Protein AF-A0AB34LHK1-F1 (afdb_monomer)

Organism: NCBI:txid1339342

Radius of gyration: 13.74 Å; Cα contacts (8 Å, |Δi|>4): 234; chains: 1; bounding box: 35×26×36 Å

Sequence (130 aa):
MKTQEEYAHEIDEIVRRDVDSCQSDWFDIDKEIFMLPENKDKIFILGTRKTGCDLLILGGTNCNEGTLDRIFGCLGNEKFYVCQPIAFYQTLQNIQKRLALYAFKIATAYFRGQGLVPVFEDSHCKLIKL

Mean predicted aligned error: 2.5 Å

Solvent-accessible surface area (backbone atoms only — not comparable to full-atom values): 7002 Å² total; per-residue (Å²): 128,82,52,71,66,56,52,51,52,54,46,52,54,48,45,70,72,53,23,81,37,54,56,53,47,41,77,74,44,49,46,62,57,54,68,34,78,77,33,56,69,40,36,35,39,39,21,32,23,54,74,23,55,38,71,34,31,57,87,22,95,57,56,46,54,68,40,49,14,45,36,74,16,69,67,60,44,75,45,32,32,39,30,29,56,79,45,95,53,68,75,43,44,37,83,34,82,47,55,62,68,57,53,49,49,56,54,37,55,55,38,44,76,71,48,25,41,74,44,76,58,89,56,37,34,42,70,42,78,110

Structure (mmCIF, N/CA/C/O backbone):
data_AF-A0AB34LHK1-F1
#
_entry.id   AF-A0AB34LHK1-F1
#
loop_
_atom_site.group_PDB
_atom_site.id
_atom_site.type_symbol
_atom_site.label_atom_id
_atom_site.label_alt_id
_atom_site.label_comp_id
_atom_site.label_asym_id
_atom_site.label_entity_id
_atom_site.label_seq_id
_atom_site.pdbx_PDB_ins_code
_atom_site.Cartn_x
_atom_site.Cartn_y
_atom_site.Cartn_z
_atom_site.occupancy
_atom_site.B_iso_or_equiv
_atom_site.auth_seq_id
_atom_site.auth_comp_id
_atom_site.auth_asym_id
_atom_site.auth_atom_id
_atom_site.pdbx_PDB_model_num
ATOM 1 N N . MET A 1 1 ? -15.105 0.296 14.963 1.00 78.81 1 MET A N 1
ATOM 2 C CA . MET A 1 1 ? -14.286 0.497 13.753 1.00 78.81 1 MET A CA 1
ATOM 3 C C . MET A 1 1 ? -13.103 1.329 14.188 1.00 78.81 1 MET A C 1
ATOM 5 O O . MET A 1 1 ? -13.344 2.278 14.928 1.00 78.81 1 MET A O 1
ATOM 9 N N . LYS A 1 2 ? -11.878 0.930 13.835 1.00 91.38 2 LYS A N 1
ATOM 10 C CA . LYS A 1 2 ? -10.693 1.708 14.207 1.00 91.38 2 LYS A CA 1
ATOM 11 C C . LYS A 1 2 ? -10.724 3.081 13.538 1.00 91.38 2 LYS A C 1
ATOM 13 O O . LYS A 1 2 ? -11.266 3.199 12.435 1.00 91.38 2 LYS A O 1
ATOM 18 N N . THR A 1 3 ? -10.179 4.096 14.194 1.00 95.62 3 THR A N 1
ATOM 19 C CA . THR A 1 3 ? -10.001 5.424 13.603 1.00 95.62 3 THR A CA 1
ATOM 20 C C . THR A 1 3 ? -8.831 5.428 12.619 1.00 95.62 3 THR A C 1
ATOM 22 O O . THR A 1 3 ? -8.017 4.504 12.568 1.00 95.62 3 THR A O 1
ATOM 25 N N . GLN A 1 4 ? -8.747 6.481 11.809 1.00 96.69 4 GLN A N 1
ATOM 26 C CA . GLN A 1 4 ? -7.651 6.665 10.859 1.00 96.69 4 GLN A CA 1
ATOM 27 C C . GLN A 1 4 ? -6.311 6.819 11.594 1.00 96.69 4 GLN A C 1
ATOM 29 O O . GLN A 1 4 ? -5.312 6.246 11.177 1.00 96.69 4 GLN A O 1
ATOM 34 N N . GLU A 1 5 ? -6.309 7.490 12.745 1.00 98.00 5 GLU A N 1
ATOM 35 C CA . GLU A 1 5 ? -5.148 7.638 13.625 1.00 98.00 5 GLU A CA 1
ATOM 36 C C . GLU A 1 5 ? -4.690 6.292 14.199 1.00 98.00 5 GLU A C 1
ATOM 38 O O . GLU A 1 5 ? -3.491 6.029 14.246 1.00 98.00 5 GLU A O 1
ATOM 43 N N . GLU A 1 6 ? -5.625 5.420 14.594 1.00 98.06 6 GLU A N 1
ATOM 44 C CA . GLU A 1 6 ? -5.300 4.069 15.070 1.00 98.06 6 GLU A CA 1
ATOM 45 C C . GLU A 1 6 ? -4.642 3.233 13.962 1.00 98.06 6 GLU A C 1
ATOM 47 O O . GLU A 1 6 ? -3.623 2.585 14.200 1.00 98.06 6 GLU A O 1
ATOM 52 N N . TYR A 1 7 ? -5.151 3.303 12.724 1.00 98.19 7 TYR A N 1
ATOM 53 C CA . TYR A 1 7 ? -4.483 2.663 11.586 1.00 98.19 7 TYR A CA 1
ATOM 54 C C . TYR A 1 7 ? -3.102 3.259 11.314 1.00 98.19 7 TYR A C 1
ATOM 56 O O . TYR A 1 7 ? -2.159 2.508 11.077 1.00 98.19 7 TYR A O 1
ATOM 64 N N . ALA A 1 8 ? -2.964 4.585 11.361 1.00 98.38 8 ALA A N 1
ATOM 65 C CA . ALA A 1 8 ? -1.684 5.246 11.141 1.00 98.38 8 ALA A CA 1
ATOM 66 C C . ALA A 1 8 ? -0.650 4.830 12.200 1.00 98.38 8 ALA A C 1
ATOM 68 O O . ALA A 1 8 ? 0.502 4.582 11.859 1.00 98.38 8 ALA A O 1
ATOM 69 N N . HIS A 1 9 ? -1.063 4.685 13.461 1.00 98.44 9 HIS A N 1
ATOM 70 C CA . HIS A 1 9 ? -0.203 4.190 14.534 1.00 98.44 9 HIS A CA 1
ATOM 71 C C . HIS A 1 9 ? 0.249 2.739 14.293 1.00 98.44 9 HIS A C 1
ATOM 73 O O . HIS A 1 9 ? 1.425 2.422 14.449 1.00 98.44 9 HIS A O 1
ATOM 79 N N . GLU A 1 10 ? -0.649 1.853 13.855 1.00 98.50 10 GLU A N 1
ATOM 80 C CA . GLU A 1 10 ? -0.271 0.478 13.492 1.00 98.50 10 GLU A CA 1
ATOM 81 C C . GLU A 1 10 ? 0.682 0.431 12.289 1.00 98.50 10 GLU A C 1
ATOM 83 O O . GLU A 1 10 ? 1.598 -0.395 12.256 1.00 98.50 10 GLU A O 1
ATOM 88 N N . ILE A 1 11 ? 0.514 1.325 11.308 1.00 98.56 11 ILE A N 1
ATOM 89 C CA . ILE A 1 11 ? 1.457 1.448 10.190 1.00 98.56 11 ILE A CA 1
ATOM 90 C C . I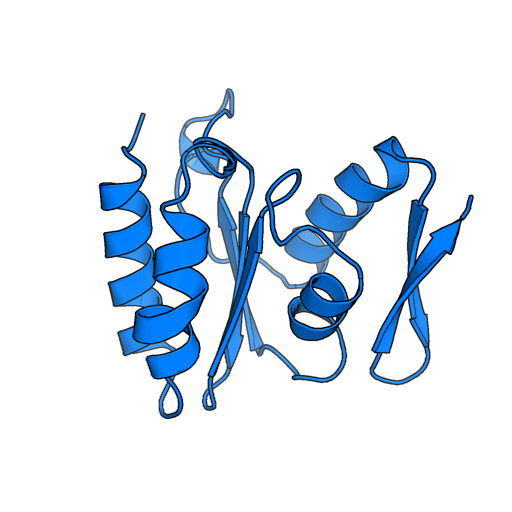LE A 1 11 ? 2.813 1.965 10.687 1.00 98.56 11 ILE A C 1
ATOM 92 O O . ILE A 1 11 ? 3.831 1.410 10.278 1.00 98.56 11 ILE A O 1
ATOM 96 N N . ASP A 1 12 ? 2.851 2.936 11.610 1.00 98.50 12 ASP A N 1
ATOM 97 C CA . ASP A 1 12 ? 4.104 3.404 12.220 1.00 98.50 12 ASP A CA 1
ATOM 98 C C . ASP A 1 12 ? 4.903 2.225 12.814 1.00 98.50 12 ASP A C 1
ATOM 100 O O . ASP A 1 12 ? 6.117 2.126 12.625 1.00 98.50 12 ASP A O 1
ATOM 104 N N . GLU A 1 13 ? 4.233 1.317 13.532 1.00 98.56 13 GLU A N 1
ATOM 105 C CA . GLU A 1 13 ? 4.855 0.120 14.114 1.00 98.56 13 GLU A CA 1
ATOM 106 C C . GLU A 1 13 ? 5.347 -0.864 13.045 1.00 98.56 13 GLU A C 1
ATOM 108 O O . GLU A 1 13 ? 6.444 -1.417 13.165 1.00 98.56 13 GLU A O 1
ATOM 113 N N . ILE A 1 14 ? 4.563 -1.074 11.984 1.00 98.56 14 ILE A N 1
ATOM 114 C CA . ILE A 1 14 ? 4.954 -1.929 10.856 1.00 98.56 14 ILE A CA 1
ATOM 115 C C . ILE A 1 14 ? 6.194 -1.366 10.161 1.00 98.56 14 ILE A C 1
ATOM 117 O O . ILE A 1 14 ? 7.134 -2.122 9.920 1.00 98.56 14 ILE A O 1
ATOM 121 N N . VAL A 1 15 ? 6.222 -0.062 9.877 1.00 98.50 15 VAL A N 1
ATOM 122 C CA . VAL A 1 15 ? 7.339 0.604 9.194 1.00 98.50 15 VAL A CA 1
ATOM 123 C C . VAL A 1 15 ? 8.601 0.532 10.044 1.00 98.50 15 VAL A C 1
ATOM 125 O O . VAL A 1 15 ? 9.626 0.074 9.550 1.00 98.50 15 VAL A O 1
ATOM 128 N N . ARG A 1 16 ? 8.531 0.862 11.342 1.00 98.38 16 ARG A N 1
ATOM 129 C CA . ARG A 1 16 ? 9.694 0.752 12.245 1.00 98.38 16 ARG A CA 1
ATOM 130 C C . ARG A 1 16 ? 10.256 -0.666 12.333 1.00 98.38 16 ARG A C 1
ATOM 132 O O . ARG A 1 16 ? 11.449 -0.829 12.567 1.00 98.38 16 ARG A O 1
ATOM 139 N N . ARG A 1 17 ? 9.402 -1.684 12.191 1.00 98.00 17 ARG A N 1
ATOM 140 C CA . ARG A 1 17 ? 9.806 -3.095 12.229 1.00 98.00 17 ARG A CA 1
ATOM 141 C C . ARG A 1 17 ? 10.386 -3.583 10.902 1.00 98.00 17 ARG A C 1
ATOM 143 O O . ARG A 1 17 ? 11.297 -4.406 10.912 1.00 98.00 17 ARG A O 1
ATOM 150 N N . ASP A 1 18 ? 9.788 -3.190 9.780 1.00 98.06 18 ASP A N 1
ATOM 151 C CA .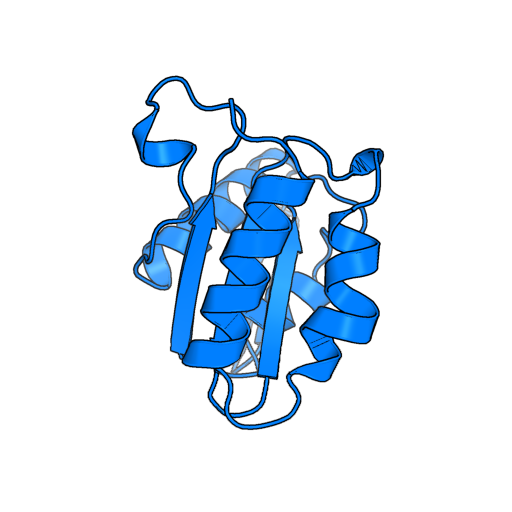 ASP A 1 18 ? 10.052 -3.807 8.477 1.00 98.06 18 ASP A CA 1
ATOM 152 C C . ASP A 1 18 ? 11.027 -3.023 7.591 1.00 98.06 18 ASP A C 1
ATOM 154 O O . ASP A 1 18 ? 11.535 -3.602 6.629 1.00 98.06 18 ASP A O 1
ATOM 158 N N . VAL A 1 19 ? 11.277 -1.749 7.905 1.00 97.94 19 VAL A N 1
ATOM 159 C CA . VAL A 1 19 ? 12.051 -0.818 7.078 1.00 97.94 19 VAL A CA 1
ATOM 160 C C . VAL A 1 19 ? 13.317 -0.379 7.823 1.00 97.94 19 VAL A C 1
ATOM 162 O O . VAL A 1 19 ? 13.246 0.315 8.836 1.00 97.94 19 VAL A O 1
ATOM 165 N N . ASP A 1 20 ? 14.485 -0.753 7.303 1.00 96.81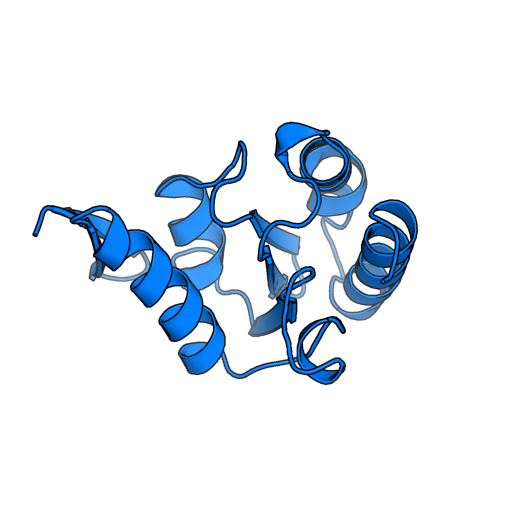 20 ASP A N 1
ATOM 166 C CA . ASP A 1 20 ? 15.798 -0.453 7.892 1.00 96.81 20 ASP A CA 1
ATOM 167 C C . ASP A 1 20 ? 16.269 0.974 7.541 1.00 96.81 20 ASP A C 1
ATOM 169 O O . ASP A 1 20 ? 16.885 1.652 8.363 1.00 96.81 20 ASP A O 1
ATOM 173 N N . SER A 1 21 ? 15.975 1.449 6.325 1.00 94.31 21 SER A N 1
ATOM 174 C CA . SER A 1 21 ? 16.315 2.795 5.843 1.00 94.31 21 SER A CA 1
ATOM 175 C C . SER A 1 21 ? 15.166 3.429 5.055 1.00 94.31 21 SER A C 1
ATOM 177 O O . SER A 1 21 ? 14.293 2.729 4.555 1.00 94.31 21 SER A O 1
ATOM 179 N N . CYS A 1 22 ? 15.157 4.764 4.952 1.00 93.25 22 CYS A N 1
ATOM 180 C CA . CYS A 1 22 ? 14.095 5.534 4.281 1.00 93.25 22 CYS A CA 1
ATOM 181 C C . CYS A 1 22 ? 12.708 5.402 4.940 1.00 93.25 22 CYS A C 1
ATOM 183 O O . CYS A 1 22 ? 11.682 5.509 4.279 1.00 93.25 22 CYS A O 1
ATOM 185 N N . GLN A 1 23 ? 12.655 5.240 6.269 1.00 94.19 23 GLN A N 1
ATOM 186 C CA . GLN A 1 23 ? 11.388 5.303 7.017 1.00 94.19 23 GLN A CA 1
ATOM 187 C C . GLN A 1 23 ? 10.659 6.651 6.837 1.00 94.19 23 GLN A C 1
ATOM 189 O O . GLN A 1 23 ? 9.442 6.716 7.005 1.00 94.19 23 GLN A O 1
ATOM 194 N N . SER A 1 24 ? 11.394 7.709 6.472 1.00 92.88 24 SER A N 1
ATOM 195 C CA . SER A 1 24 ? 10.867 9.033 6.117 1.00 92.88 24 SER A CA 1
ATOM 196 C C . SER A 1 24 ? 9.804 8.984 5.019 1.00 92.88 24 SER A C 1
ATOM 198 O O . SER A 1 24 ? 8.902 9.811 5.043 1.00 92.88 24 SER A O 1
ATOM 200 N N . ASP A 1 25 ? 9.848 8.001 4.107 1.00 89.75 25 ASP A N 1
ATOM 201 C CA . ASP A 1 25 ? 8.815 7.831 3.072 1.00 89.75 25 ASP A CA 1
ATOM 202 C C . ASP A 1 25 ? 7.418 7.750 3.708 1.00 89.75 25 ASP A C 1
ATOM 204 O O . ASP A 1 25 ? 6.484 8.423 3.274 1.00 89.75 25 ASP A O 1
ATOM 208 N N . TRP A 1 26 ? 7.296 6.995 4.804 1.00 96.50 26 TRP A N 1
ATOM 209 C CA . TRP A 1 26 ? 6.069 6.958 5.589 1.00 96.50 26 TRP A CA 1
ATOM 210 C C . TRP A 1 26 ? 5.893 8.201 6.452 1.00 96.50 26 TRP A C 1
ATOM 212 O O . TRP A 1 26 ? 4.874 8.879 6.348 1.00 96.50 26 TRP A O 1
ATOM 222 N N . PHE A 1 27 ? 6.861 8.485 7.324 1.00 95.56 27 PHE A N 1
ATOM 223 C CA . PHE A 1 27 ? 6.670 9.463 8.397 1.00 95.56 27 PHE A CA 1
ATOM 224 C C . PHE A 1 27 ? 6.515 10.904 7.905 1.00 95.56 27 PHE A C 1
ATOM 226 O O . PHE A 1 27 ? 5.796 11.663 8.553 1.00 95.56 27 PHE A O 1
ATOM 233 N N . ASP A 1 28 ? 7.123 11.244 6.768 1.00 94.31 28 ASP A N 1
ATOM 234 C CA . ASP A 1 28 ? 7.168 12.613 6.254 1.00 94.31 28 ASP A CA 1
ATOM 235 C C . ASP A 1 28 ? 6.236 12.826 5.047 1.00 94.31 28 ASP A C 1
ATOM 237 O O . ASP A 1 28 ? 5.931 13.967 4.717 1.00 94.31 28 ASP A O 1
ATOM 241 N N . ILE A 1 29 ? 5.796 11.757 4.362 1.00 93.38 29 ILE A N 1
ATOM 242 C CA . ILE A 1 29 ? 5.014 11.863 3.115 1.00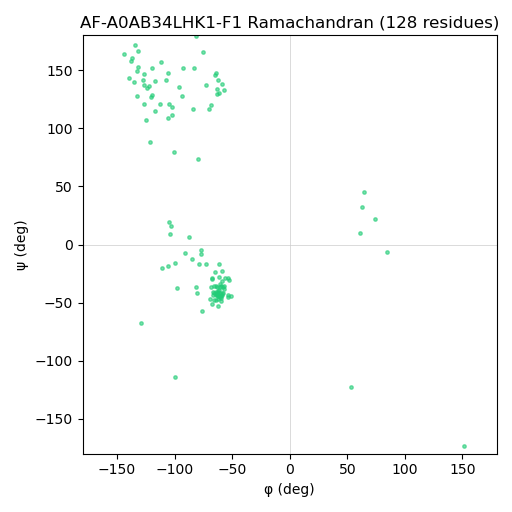 93.38 29 ILE A CA 1
ATOM 243 C C . ILE A 1 29 ? 3.743 11.009 3.169 1.00 93.38 29 ILE A C 1
ATOM 245 O O . ILE A 1 29 ? 2.631 11.545 3.187 1.00 93.38 29 ILE A O 1
ATOM 249 N N . ASP A 1 30 ? 3.870 9.678 3.187 1.00 95.94 30 ASP A N 1
ATOM 250 C CA . ASP A 1 30 ? 2.707 8.801 3.006 1.00 95.94 30 ASP A CA 1
ATOM 251 C C . ASP A 1 30 ? 1.723 8.893 4.177 1.00 95.94 30 ASP A C 1
ATOM 253 O O . ASP A 1 30 ? 0.520 8.733 3.966 1.00 95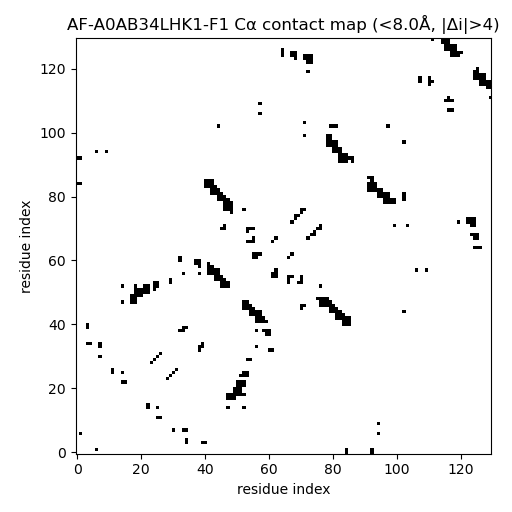.94 30 ASP A O 1
ATOM 257 N N . LYS A 1 31 ? 2.190 9.198 5.395 1.00 97.94 31 LYS A N 1
ATOM 258 C CA . LYS A 1 31 ? 1.321 9.401 6.558 1.00 97.94 31 LYS A CA 1
ATOM 259 C C . LYS A 1 31 ? 0.448 10.640 6.403 1.00 97.94 31 LYS A C 1
ATOM 261 O O . LYS A 1 31 ? -0.744 10.566 6.688 1.00 97.94 31 LYS A O 1
ATOM 266 N N . GLU A 1 32 ? 0.993 11.756 5.922 1.00 97.31 32 GLU A N 1
ATOM 267 C CA . GLU A 1 32 ? 0.201 12.969 5.684 1.00 97.31 32 GLU A CA 1
ATOM 268 C C . GLU A 1 32 ? -0.879 12.718 4.630 1.00 97.31 32 GLU A C 1
ATOM 270 O O . GLU A 1 32 ? -2.045 13.049 4.845 1.00 97.31 32 GLU A O 1
ATOM 275 N N . ILE A 1 33 ? -0.514 12.042 3.534 1.00 97.38 33 ILE A N 1
ATOM 276 C CA . ILE A 1 33 ? -1.467 11.611 2.506 1.00 97.38 33 ILE A CA 1
ATOM 277 C C . ILE A 1 33 ? -2.516 10.689 3.128 1.00 97.38 33 ILE A C 1
ATOM 279 O O . ILE A 1 33 ? -3.713 10.897 2.929 1.00 97.38 33 ILE A O 1
ATOM 283 N N . PHE A 1 34 ? -2.096 9.681 3.893 1.00 98.19 34 PHE A N 1
ATOM 284 C CA . PHE A 1 34 ? -2.995 8.724 4.524 1.00 98.19 34 PHE A CA 1
ATOM 285 C C . PHE A 1 34 ? -4.010 9.406 5.432 1.00 98.19 34 PHE A C 1
ATOM 287 O O . PHE A 1 34 ? -5.153 8.972 5.428 1.00 98.19 34 PHE A O 1
ATOM 294 N N . MET A 1 35 ? -3.631 10.469 6.147 1.00 98.06 35 MET A N 1
ATOM 295 C CA . MET A 1 35 ? -4.494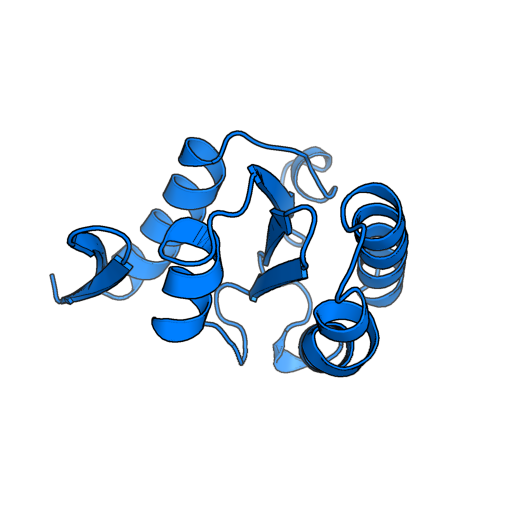 11.204 7.079 1.00 98.06 35 MET A CA 1
ATOM 296 C C . MET A 1 35 ? -5.494 12.161 6.407 1.00 98.06 35 MET A C 1
ATOM 298 O O . MET A 1 35 ? -6.333 12.739 7.099 1.00 98.06 35 MET A O 1
ATOM 302 N N . LEU A 1 36 ? -5.458 12.330 5.080 1.00 98.31 36 LEU A N 1
ATOM 303 C CA . LEU A 1 36 ? -6.422 13.181 4.378 1.00 98.31 36 LEU A CA 1
ATOM 304 C C . LEU A 1 36 ? -7.867 12.660 4.539 1.00 98.31 36 LEU A C 1
ATOM 306 O O . LEU A 1 36 ? -8.091 11.443 4.460 1.00 98.31 36 LEU A O 1
ATOM 310 N N . PRO A 1 37 ? -8.874 13.546 4.700 1.00 97.56 37 PRO A N 1
ATOM 311 C CA . PRO A 1 37 ? -10.279 13.148 4.817 1.00 97.56 37 PRO A CA 1
ATOM 312 C C . PRO A 1 37 ? -10.775 12.331 3.625 1.00 97.56 37 PRO A C 1
ATOM 314 O O . PRO A 1 37 ? -11.551 11.393 3.792 1.00 97.56 37 PRO A O 1
ATOM 317 N N . GLU A 1 38 ? -10.297 12.641 2.420 1.00 97.81 38 GLU A N 1
ATOM 318 C CA . GLU A 1 38 ? -10.620 11.902 1.206 1.00 97.81 38 GLU A CA 1
ATOM 319 C C . GLU A 1 38 ? -10.152 10.454 1.298 1.00 97.81 38 GLU A C 1
ATOM 321 O O . GLU A 1 38 ? -10.749 9.595 0.668 1.00 97.81 38 GLU A O 1
ATOM 326 N N . ASN A 1 39 ? -9.109 10.148 2.062 1.00 97.94 39 ASN A N 1
ATOM 327 C CA . ASN A 1 39 ? -8.549 8.803 2.168 1.00 97.94 39 ASN A CA 1
ATOM 328 C C . ASN A 1 39 ? -9.166 7.969 3.290 1.00 97.94 39 ASN A C 1
ATOM 330 O O . ASN A 1 39 ? -8.928 6.760 3.367 1.00 97.94 39 ASN A O 1
ATOM 334 N N . LYS A 1 40 ? -10.002 8.599 4.117 1.00 96.56 40 LYS A N 1
ATOM 335 C CA . LYS A 1 40 ? -10.654 7.956 5.244 1.00 96.56 40 LYS A CA 1
ATOM 336 C C . LYS A 1 40 ? -11.505 6.770 4.7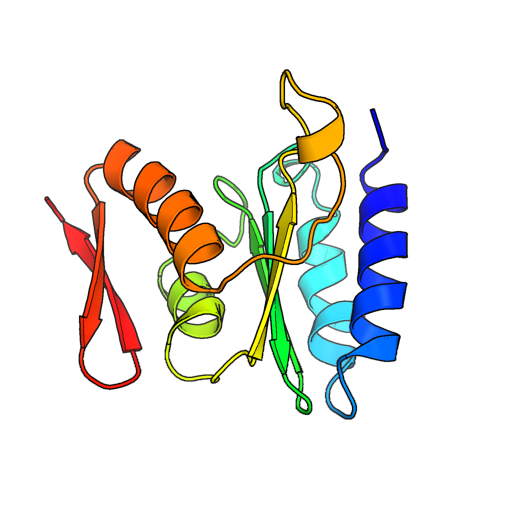93 1.00 96.56 40 LYS A C 1
ATOM 338 O O . LYS A 1 40 ? -12.209 6.823 3.786 1.00 96.56 40 LYS A O 1
ATOM 343 N N . ASP A 1 41 ? -11.424 5.697 5.574 1.00 95.81 41 ASP A N 1
ATOM 344 C CA . ASP A 1 41 ? -12.210 4.471 5.431 1.00 95.81 41 ASP A CA 1
ATOM 345 C C . ASP A 1 41 ? -12.023 3.700 4.100 1.00 95.81 41 ASP A C 1
ATOM 347 O O . ASP A 1 41 ? -12.728 2.722 3.829 1.00 95.81 41 ASP A O 1
ATOM 351 N N . LYS A 1 42 ? -11.037 4.083 3.276 1.00 97.69 42 LYS A N 1
ATOM 352 C CA . LYS A 1 42 ? -10.712 3.408 2.013 1.00 97.69 42 LYS A CA 1
ATOM 353 C C . LYS A 1 42 ? -9.819 2.192 2.225 1.00 97.69 42 LYS A C 1
ATOM 355 O O . LYS A 1 42 ? -9.030 2.121 3.163 1.00 97.69 42 LYS A O 1
ATOM 360 N N . ILE A 1 43 ? -9.937 1.221 1.320 1.00 98.12 43 ILE A N 1
ATOM 361 C CA . ILE A 1 43 ? -9.048 0.055 1.291 1.00 98.12 43 ILE A CA 1
ATOM 362 C C . ILE A 1 43 ? -7.633 0.546 1.005 1.00 98.12 43 ILE A C 1
ATOM 364 O O . ILE A 1 43 ? -7.433 1.312 0.065 1.00 98.12 43 ILE A O 1
ATOM 368 N N . PHE A 1 44 ? -6.651 0.063 1.756 1.00 98.56 44 PHE A N 1
ATOM 369 C CA . PHE A 1 44 ? -5.255 0.399 1.509 1.00 98.56 44 PHE A CA 1
ATOM 370 C C . PHE A 1 44 ? -4.357 -0.834 1.492 1.00 98.56 44 PHE A C 1
ATOM 372 O O . PHE A 1 44 ? -4.648 -1.870 2.104 1.00 98.56 44 PHE A O 1
ATOM 379 N N . ILE A 1 45 ? -3.266 -0.707 0.743 1.00 98.75 45 ILE A N 1
ATOM 380 C CA . ILE A 1 45 ? -2.226 -1.711 0.568 1.00 98.75 45 ILE A CA 1
ATOM 381 C C . ILE A 1 45 ? -0.895 -1.048 0.896 1.00 98.75 45 ILE A C 1
ATOM 383 O O . ILE A 1 45 ? -0.518 -0.078 0.246 1.00 98.75 45 ILE A O 1
ATOM 387 N N . LEU A 1 46 ? -0.190 -1.587 1.884 1.00 98.69 46 LEU A N 1
ATOM 388 C CA . LEU A 1 46 ? 1.160 -1.170 2.245 1.00 98.69 46 LEU A CA 1
ATOM 389 C C . LEU A 1 46 ? 2.145 -2.228 1.747 1.00 98.69 46 LEU A C 1
ATOM 391 O O . LEU A 1 46 ? 2.048 -3.397 2.133 1.00 98.69 46 LEU A O 1
ATOM 395 N N . GLY A 1 47 ? 3.078 -1.818 0.898 1.00 98.56 47 GLY A N 1
ATOM 396 C CA . GLY A 1 47 ? 4.272 -2.581 0.557 1.00 98.56 47 GLY A CA 1
ATOM 397 C C . GLY A 1 47 ? 5.439 -2.114 1.421 1.00 98.56 47 GLY A C 1
ATOM 398 O O . GLY A 1 47 ? 5.622 -0.916 1.608 1.00 98.56 47 GLY A O 1
ATOM 399 N N . THR A 1 48 ? 6.225 -3.040 1.964 1.00 98.56 48 THR A N 1
ATOM 400 C CA . THR A 1 48 ? 7.462 -2.700 2.683 1.00 98.56 48 THR A CA 1
ATOM 401 C C . THR A 1 48 ? 8.638 -3.495 2.135 1.00 98.56 48 THR A C 1
ATOM 403 O O . THR A 1 48 ? 8.516 -4.703 1.897 1.00 98.56 48 THR A O 1
ATOM 406 N N . ARG A 1 49 ? 9.794 -2.847 2.052 1.00 97.69 49 ARG A N 1
ATOM 407 C CA . ARG A 1 49 ? 11.116 -3.425 1.786 1.00 97.69 49 ARG A CA 1
ATOM 408 C C . ARG A 1 49 ? 12.101 -2.879 2.820 1.00 97.69 49 ARG A C 1
ATOM 410 O O . ARG A 1 49 ? 11.827 -1.885 3.485 1.00 97.69 49 ARG A O 1
ATOM 417 N N . LYS A 1 50 ? 13.287 -3.474 2.926 1.00 97.19 50 LYS A N 1
ATOM 418 C CA . LYS A 1 50 ? 14.311 -2.972 3.861 1.00 97.19 50 LYS A CA 1
ATOM 419 C C . LYS A 1 50 ? 14.676 -1.501 3.633 1.00 97.19 50 LYS A C 1
ATOM 421 O O . LYS A 1 50 ? 15.050 -0.818 4.573 1.00 97.19 50 LYS A O 1
ATOM 426 N N . THR A 1 51 ? 14.562 -1.021 2.400 1.00 96.38 51 THR A N 1
ATOM 427 C CA . THR A 1 51 ? 14.972 0.325 1.976 1.00 96.38 51 THR A CA 1
ATOM 428 C C . THR A 1 51 ? 13.807 1.295 1.754 1.00 96.38 51 THR A C 1
ATOM 430 O O . THR A 1 51 ? 13.960 2.264 1.014 1.00 96.38 51 THR A O 1
ATOM 433 N N . GLY A 1 52 ? 12.626 1.016 2.308 1.00 96.94 52 GLY A N 1
ATOM 434 C CA . GLY A 1 52 ? 11.486 1.931 2.261 1.00 96.94 52 GLY A CA 1
ATOM 435 C C . GLY A 1 52 ? 10.136 1.224 2.305 1.00 96.94 52 GLY A C 1
ATOM 436 O O . GLY A 1 52 ? 10.031 0.005 2.455 1.00 96.94 52 GLY A O 1
ATOM 437 N N . CYS A 1 53 ? 9.077 1.995 2.134 1.00 97.62 53 CYS A N 1
ATOM 438 C CA . CYS A 1 53 ? 7.723 1.479 2.006 1.00 97.62 53 CYS A CA 1
ATOM 439 C C . CYS A 1 53 ? 6.928 2.322 1.018 1.00 97.62 53 CYS A C 1
ATOM 441 O O . CYS A 1 53 ? 7.323 3.431 0.673 1.00 97.62 53 CYS A O 1
ATOM 443 N N . ASP A 1 54 ? 5.808 1.777 0.568 1.00 97.81 54 ASP A N 1
ATOM 444 C CA . ASP A 1 54 ? 4.881 2.463 -0.316 1.00 97.81 54 ASP A CA 1
ATOM 445 C C . ASP A 1 54 ? 3.458 2.149 0.129 1.00 97.81 54 ASP A C 1
ATOM 447 O O . ASP A 1 54 ? 3.151 1.015 0.518 1.00 97.81 54 ASP A O 1
ATOM 451 N N . LEU A 1 55 ? 2.573 3.137 0.027 1.00 98.19 55 LEU A N 1
ATOM 452 C CA . LEU A 1 55 ? 1.162 2.992 0.358 1.00 98.19 55 LEU A CA 1
ATOM 453 C C . LEU A 1 55 ? 0.279 3.293 -0.856 1.00 98.19 55 LEU A C 1
ATOM 455 O O . LEU A 1 55 ? 0.349 4.373 -1.430 1.00 98.19 55 LEU A O 1
ATOM 459 N N . LEU A 1 56 ? -0.625 2.379 -1.199 1.00 98.56 56 LEU A N 1
ATOM 460 C CA . LEU A 1 56 ? -1.687 2.600 -2.181 1.00 98.56 56 LEU A CA 1
ATOM 461 C C . LEU A 1 56 ? -3.046 2.597 -1.488 1.00 98.56 56 LEU A C 1
ATOM 463 O O . LEU A 1 56 ? -3.436 1.589 -0.900 1.00 98.56 56 LEU A O 1
ATOM 467 N N . ILE A 1 57 ? -3.790 3.695 -1.608 1.00 98.69 57 ILE A N 1
ATOM 468 C CA . ILE A 1 57 ? -5.141 3.838 -1.061 1.00 98.69 57 ILE A CA 1
ATOM 469 C C . ILE A 1 57 ? -6.131 3.748 -2.219 1.00 98.69 57 ILE A C 1
ATOM 471 O O . ILE A 1 57 ? -6.229 4.658 -3.036 1.00 98.69 57 ILE A O 1
ATOM 475 N N . LEU A 1 58 ? -6.877 2.652 -2.314 1.00 98.38 58 LEU A N 1
ATOM 476 C CA . LEU A 1 58 ? -7.805 2.411 -3.417 1.00 98.38 58 LEU A CA 1
ATOM 477 C C . LEU A 1 58 ? -8.989 3.381 -3.347 1.00 98.38 58 LEU A C 1
ATOM 479 O O . LEU A 1 58 ? -9.725 3.420 -2.363 1.00 98.38 58 LEU A O 1
ATOM 483 N N . GLY A 1 59 ? -9.165 4.181 -4.399 1.00 97.06 59 GLY A N 1
ATOM 484 C CA . GLY A 1 59 ? -10.127 5.289 -4.433 1.00 97.06 59 GLY A CA 1
ATOM 485 C C . GLY A 1 59 ? -9.597 6.577 -3.822 1.00 97.06 59 GLY A C 1
ATOM 486 O O . GLY A 1 59 ? -10.296 7.585 -3.867 1.00 97.06 59 GLY A O 1
ATOM 487 N N . GLY A 1 60 ? -8.413 6.545 -3.212 1.00 97.44 60 GLY A N 1
ATOM 488 C CA . GLY A 1 60 ? -7.790 7.667 -2.527 1.00 97.44 60 GLY A CA 1
ATOM 489 C C . GLY A 1 60 ? -7.075 8.642 -3.456 1.00 97.44 60 GLY A C 1
ATOM 490 O O . GLY A 1 60 ? -7.001 8.448 -4.670 1.00 97.44 60 GLY A O 1
ATOM 491 N N . THR A 1 61 ? -6.512 9.690 -2.863 1.00 97.25 61 THR A N 1
ATOM 492 C CA . THR A 1 61 ? -5.800 10.763 -3.573 1.00 97.25 61 THR A CA 1
ATOM 493 C C . THR A 1 61 ? -4.524 10.280 -4.265 1.00 97.25 61 THR A C 1
ATOM 495 O O . THR A 1 61 ? -4.106 10.877 -5.254 1.00 97.25 61 THR A O 1
ATOM 498 N N . ASN A 1 62 ? -3.938 9.169 -3.806 1.00 97.50 62 ASN A N 1
ATOM 499 C CA . ASN A 1 62 ? -2.762 8.545 -4.414 1.00 97.50 62 ASN A CA 1
ATOM 500 C C . ASN A 1 62 ? -3.083 7.290 -5.253 1.00 97.50 62 ASN A C 1
ATOM 502 O O . ASN A 1 62 ? -2.188 6.520 -5.588 1.00 97.50 62 ASN A O 1
ATOM 506 N N . CYS A 1 63 ? -4.350 7.067 -5.619 1.00 98.12 63 CYS A N 1
ATOM 507 C CA . CYS A 1 63 ? -4.760 5.893 -6.389 1.00 98.12 63 CYS A CA 1
ATOM 508 C C . CYS A 1 63 ? -4.471 6.036 -7.893 1.00 98.12 63 CYS A C 1
ATOM 510 O O . CYS A 1 63 ? -5.387 6.217 -8.695 1.00 98.12 63 CYS A O 1
ATOM 512 N N . ASN A 1 64 ? -3.204 5.947 -8.292 1.00 97.38 64 ASN A N 1
ATOM 513 C CA . ASN A 1 64 ? -2.769 6.091 -9.684 1.00 97.38 64 ASN A CA 1
ATOM 514 C C . ASN A 1 64 ? -1.764 4.997 -10.098 1.00 97.38 64 ASN A C 1
ATOM 516 O O . ASN A 1 64 ? -1.309 4.212 -9.265 1.00 97.38 64 ASN A O 1
ATOM 520 N N . GLU A 1 65 ? -1.437 4.936 -11.395 1.00 97.81 65 GLU A N 1
ATOM 521 C CA . GLU A 1 65 ? -0.488 3.958 -11.953 1.00 97.81 65 GLU A CA 1
ATOM 522 C C . GLU A 1 65 ? 0.891 4.042 -11.293 1.00 97.81 65 GLU A C 1
ATOM 524 O O . GLU A 1 65 ? 1.460 3.012 -10.954 1.00 97.81 65 GLU A O 1
ATOM 529 N N . GLY A 1 66 ? 1.408 5.248 -11.046 1.00 97.75 66 GLY A N 1
ATOM 530 C CA . GLY A 1 66 ? 2.728 5.421 -10.437 1.00 97.75 66 GLY A CA 1
ATOM 531 C C . GLY A 1 66 ? 2.807 4.796 -9.044 1.00 97.75 66 GLY A C 1
ATOM 532 O O . GLY A 1 66 ? 3.747 4.068 -8.737 1.00 97.75 66 GLY A O 1
ATOM 533 N N . THR A 1 67 ? 1.794 5.011 -8.204 1.00 97.75 67 THR A N 1
ATOM 534 C CA . THR A 1 67 ? 1.730 4.383 -6.877 1.00 97.75 67 THR A CA 1
ATOM 535 C C . THR A 1 67 ? 1.522 2.869 -6.972 1.00 97.75 67 THR A C 1
ATOM 537 O O . THR A 1 67 ? 2.110 2.116 -6.197 1.00 97.75 67 THR A O 1
ATOM 540 N N . LEU A 1 68 ? 0.736 2.393 -7.941 1.00 98.25 68 LEU A N 1
ATOM 541 C CA . LEU A 1 68 ? 0.585 0.960 -8.205 1.00 98.25 68 LEU A CA 1
ATOM 542 C C . LEU A 1 68 ? 1.920 0.303 -8.603 1.00 98.25 68 LEU A C 1
ATOM 544 O O . LEU A 1 68 ? 2.240 -0.771 -8.086 1.00 98.25 68 LEU A O 1
ATOM 548 N N . ASP A 1 69 ? 2.695 0.949 -9.477 1.00 98.38 69 ASP A N 1
ATOM 549 C CA . ASP A 1 69 ? 4.020 0.493 -9.907 1.00 98.38 69 ASP A CA 1
ATOM 550 C C . ASP A 1 69 ? 5.014 0.461 -8.748 1.00 98.38 69 ASP A C 1
ATOM 552 O O . ASP A 1 69 ? 5.731 -0.518 -8.563 1.00 98.38 69 ASP A O 1
ATOM 556 N N . ARG A 1 70 ? 4.994 1.480 -7.887 1.00 97.31 70 ARG A N 1
ATOM 557 C CA . ARG A 1 70 ? 5.809 1.493 -6.668 1.00 97.31 70 ARG A CA 1
ATOM 558 C C . ARG A 1 70 ? 5.488 0.316 -5.743 1.00 97.31 70 ARG A C 1
ATOM 560 O O . ARG A 1 70 ? 6.400 -0.338 -5.246 1.00 97.31 70 ARG A O 1
ATOM 567 N N . ILE A 1 71 ? 4.207 -0.008 -5.550 1.00 97.88 71 ILE A N 1
ATOM 568 C CA . ILE A 1 71 ? 3.795 -1.126 -4.686 1.00 97.88 71 ILE A CA 1
ATOM 569 C C . ILE A 1 71 ? 4.210 -2.479 -5.268 1.00 97.88 71 ILE A C 1
ATOM 571 O O . ILE A 1 71 ? 4.779 -3.291 -4.539 1.00 97.88 71 ILE A O 1
ATOM 575 N N . PHE A 1 72 ? 3.890 -2.753 -6.538 1.00 97.88 72 PHE A N 1
ATOM 576 C CA . PHE A 1 72 ? 3.969 -4.110 -7.104 1.00 97.88 72 PHE A CA 1
ATOM 577 C C . PHE A 1 72 ? 5.068 -4.323 -8.144 1.00 97.88 72 PHE A C 1
ATOM 579 O O . PHE A 1 72 ? 5.408 -5.471 -8.415 1.00 97.88 72 PHE A O 1
ATOM 586 N N . GLY A 1 73 ? 5.569 -3.255 -8.751 1.00 96.12 73 GLY A N 1
ATOM 587 C CA . GLY A 1 73 ? 6.565 -3.291 -9.812 1.00 96.12 73 GLY A CA 1
ATOM 588 C C . GLY A 1 73 ? 7.967 -2.994 -9.291 1.00 96.12 73 GLY A C 1
ATOM 589 O O . GLY A 1 73 ? 8.550 -3.774 -8.533 1.00 96.12 73 GLY A O 1
ATOM 590 N N . CYS A 1 74 ? 8.526 -1.867 -9.731 1.00 91.56 74 CYS A N 1
ATOM 591 C CA . CYS A 1 74 ? 9.976 -1.700 -9.840 1.00 91.56 74 CYS A CA 1
ATOM 592 C C . CYS A 1 74 ? 10.734 -1.552 -8.511 1.00 91.56 74 CYS A C 1
ATOM 594 O O . CYS A 1 74 ? 11.948 -1.748 -8.485 1.00 91.56 74 CYS A O 1
ATOM 596 N N . LEU A 1 75 ? 10.050 -1.239 -7.405 1.00 94.12 75 LEU A N 1
ATOM 597 C CA . LEU A 1 75 ? 10.702 -1.045 -6.103 1.00 94.12 75 LEU A CA 1
ATOM 598 C C . LEU A 1 75 ? 10.919 -2.345 -5.319 1.00 94.12 75 LEU A C 1
ATOM 600 O O . LEU A 1 75 ? 11.656 -2.339 -4.334 1.00 94.12 75 LEU A O 1
ATOM 604 N N . GLY A 1 76 ? 10.303 -3.456 -5.738 1.00 94.12 76 GLY A N 1
ATOM 605 C CA . GLY A 1 76 ? 10.558 -4.770 -5.142 1.00 94.12 76 GLY A CA 1
ATOM 606 C C . GLY A 1 76 ? 10.134 -4.888 -3.674 1.00 94.12 76 GLY A C 1
ATOM 607 O O . GLY A 1 76 ? 10.889 -5.412 -2.856 1.00 94.12 76 GLY A O 1
ATOM 608 N N . ASN A 1 77 ? 8.937 -4.403 -3.319 1.00 97.44 77 ASN A N 1
ATOM 609 C CA . ASN A 1 77 ? 8.385 -4.588 -1.973 1.00 97.44 77 ASN A CA 1
ATOM 610 C C . ASN A 1 77 ? 8.279 -6.082 -1.603 1.00 97.44 77 ASN A C 1
ATOM 612 O O . ASN A 1 77 ? 7.796 -6.904 -2.379 1.00 97.44 77 ASN A O 1
ATOM 616 N N . GLU A 1 78 ? 8.728 -6.438 -0.397 1.00 97.12 78 GLU A N 1
ATOM 617 C CA . GLU A 1 78 ? 8.884 -7.834 0.039 1.00 97.12 78 GLU A CA 1
ATOM 618 C C . GLU A 1 78 ? 7.694 -8.330 0.870 1.00 97.12 78 GLU A C 1
ATOM 620 O O . GLU A 1 78 ? 7.285 -9.492 0.788 1.00 97.12 78 GLU A O 1
ATOM 625 N N . LYS A 1 79 ? 7.140 -7.454 1.715 1.00 98.56 79 LYS A N 1
ATOM 626 C CA . LYS A 1 79 ? 5.984 -7.758 2.565 1.00 98.56 79 LYS A CA 1
ATOM 627 C C . LYS A 1 79 ? 4.829 -6.854 2.163 1.00 98.56 79 LYS A C 1
ATOM 629 O O . LYS A 1 79 ? 5.022 -5.673 1.900 1.00 98.56 79 LYS A O 1
ATOM 634 N N . PHE A 1 80 ? 3.630 -7.425 2.167 1.00 98.69 80 PHE A N 1
ATOM 635 C CA . PHE A 1 80 ? 2.408 -6.727 1.797 1.00 98.69 80 PHE A CA 1
ATOM 636 C C . PHE A 1 80 ? 1.406 -6.808 2.933 1.00 98.69 80 PHE A C 1
ATOM 638 O O . PHE A 1 80 ? 1.170 -7.885 3.492 1.00 98.69 80 PHE A O 1
ATOM 645 N N . TYR A 1 81 ? 0.787 -5.677 3.234 1.00 98.75 81 TYR A N 1
ATOM 646 C CA . TYR A 1 81 ? -0.272 -5.557 4.217 1.00 98.75 81 TYR A CA 1
ATOM 647 C C . TYR A 1 81 ? -1.512 -4.986 3.550 1.00 98.75 81 TYR A C 1
ATOM 649 O O . TYR A 1 81 ? -1.417 -4.059 2.754 1.00 98.75 81 TYR A O 1
ATOM 657 N N . VAL A 1 82 ? -2.673 -5.558 3.853 1.00 98.38 82 VAL A N 1
ATOM 658 C CA . VAL A 1 82 ? -3.959 -5.118 3.301 1.00 98.38 82 VAL A CA 1
ATOM 659 C C . VAL A 1 82 ? -4.914 -4.858 4.451 1.00 98.38 82 VAL A C 1
ATOM 661 O O . VAL A 1 82 ? -4.986 -5.664 5.381 1.00 98.38 82 VAL A O 1
ATOM 664 N N . CYS A 1 83 ? -5.664 -3.766 4.358 1.00 98.00 83 CYS A N 1
ATOM 665 C CA . CYS A 1 83 ? -6.757 -3.451 5.267 1.00 98.00 83 CYS A CA 1
ATOM 666 C C . CYS A 1 83 ? -7.975 -2.977 4.473 1.00 98.00 83 CYS A C 1
ATOM 668 O O . CYS A 1 83 ? -7.841 -2.241 3.495 1.00 98.00 83 CYS A O 1
ATOM 670 N N . GLN A 1 84 ? -9.162 -3.405 4.896 1.00 96.88 84 GLN A N 1
ATOM 671 C CA . GLN A 1 84 ? -10.446 -2.962 4.364 1.00 96.88 84 GLN A CA 1
ATOM 672 C C . GLN A 1 84 ? -11.264 -2.364 5.520 1.00 96.88 84 GLN A C 1
ATOM 674 O O . GLN A 1 84 ? -12.007 -3.101 6.173 1.00 96.88 84 GLN A O 1
ATOM 679 N N . PRO A 1 85 ? -11.126 -1.052 5.804 1.00 94.50 85 PRO A N 1
ATOM 680 C CA . PRO A 1 85 ? -11.742 -0.433 6.981 1.00 94.50 85 PRO A CA 1
ATOM 681 C C . PRO A 1 85 ? -13.264 -0.607 7.034 1.00 94.50 85 PRO A C 1
ATOM 683 O O . PRO A 1 85 ? -13.817 -0.900 8.094 1.00 94.50 85 PRO A O 1
ATOM 686 N N . ILE A 1 86 ? -13.929 -0.519 5.876 1.00 92.75 86 ILE A N 1
ATOM 687 C CA . ILE A 1 86 ? -15.358 -0.814 5.715 1.00 92.75 86 ILE A CA 1
ATOM 688 C C . ILE A 1 86 ? -15.516 -2.220 5.128 1.00 92.75 86 ILE A C 1
ATOM 690 O O . ILE A 1 86 ? -15.748 -2.401 3.934 1.00 92.75 86 ILE A O 1
ATOM 694 N N . ALA A 1 87 ? -15.393 -3.236 5.979 1.00 90.50 87 ALA A N 1
ATOM 695 C CA . ALA A 1 87 ? -15.663 -4.625 5.618 1.00 90.50 87 ALA A CA 1
ATOM 696 C C . ALA A 1 87 ? -16.664 -5.272 6.577 1.00 90.50 87 ALA A C 1
ATOM 698 O O . ALA A 1 87 ? -16.656 -4.999 7.777 1.00 90.50 87 ALA A O 1
A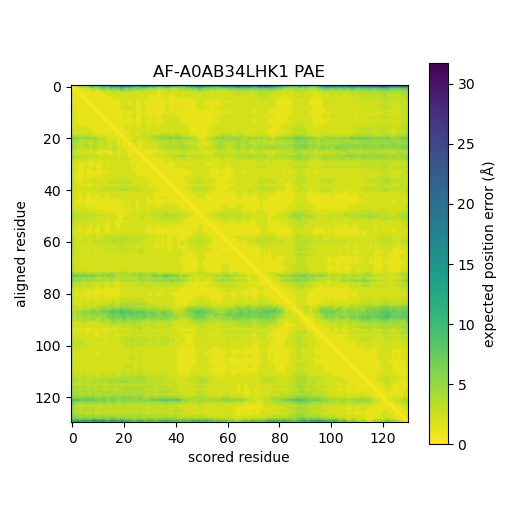TOM 699 N N . PHE A 1 88 ? -17.496 -6.180 6.057 1.00 87.00 88 PHE A N 1
ATOM 700 C CA . PHE A 1 88 ? -18.459 -6.934 6.868 1.00 87.00 88 PHE A CA 1
ATOM 701 C C . PHE A 1 88 ? -17.760 -7.818 7.911 1.00 87.00 88 PHE A C 1
ATOM 703 O O . PHE A 1 88 ? -18.160 -7.881 9.071 1.00 87.00 88 PHE A O 1
ATOM 710 N N . TYR A 1 89 ? -16.673 -8.478 7.506 1.00 87.56 89 TYR A N 1
ATOM 711 C CA . TYR A 1 89 ? -15.869 -9.295 8.403 1.00 87.56 89 TYR A CA 1
ATOM 712 C C . TYR A 1 89 ? -14.869 -8.421 9.157 1.00 87.56 89 TYR A C 1
ATOM 714 O O . TYR A 1 89 ? -13.942 -7.879 8.555 1.00 87.56 89 TYR A O 1
ATOM 722 N N . GLN A 1 90 ? -15.001 -8.356 10.484 1.00 86.00 90 GLN A N 1
ATOM 723 C CA . GLN A 1 90 ? -14.095 -7.600 11.363 1.00 86.00 90 GLN A CA 1
ATOM 724 C C . GLN A 1 90 ? -12.619 -7.961 11.159 1.00 86.00 90 GLN A C 1
ATOM 726 O O . GLN A 1 90 ? -11.746 -7.112 11.290 1.00 86.00 90 GLN A O 1
ATOM 731 N N . THR A 1 91 ? -12.317 -9.205 10.778 1.00 89.62 91 THR A N 1
ATOM 732 C CA . THR A 1 91 ? -10.943 -9.623 10.487 1.00 89.62 91 THR A CA 1
ATOM 733 C C . THR A 1 91 ? -10.315 -8.829 9.346 1.00 89.62 91 THR A C 1
ATOM 735 O O . THR A 1 91 ? -9.114 -8.597 9.387 1.00 89.62 91 THR A O 1
ATOM 738 N N . LEU A 1 92 ? -11.100 -8.418 8.345 1.00 92.12 92 LEU A N 1
ATOM 739 C CA . LEU A 1 92 ? -10.624 -7.629 7.202 1.00 92.12 92 LEU A CA 1
ATOM 740 C C . LEU A 1 92 ? -10.446 -6.143 7.542 1.00 92.12 92 LEU A C 1
ATOM 742 O O . LEU A 1 92 ? -9.740 -5.448 6.818 1.00 92.12 92 LEU A O 1
ATOM 746 N N . GLN A 1 93 ? -11.041 -5.682 8.648 1.00 94.81 93 GLN A N 1
ATOM 747 C CA . GLN A 1 93 ? -10.837 -4.335 9.187 1.00 94.81 93 GLN A CA 1
ATOM 748 C C . GLN A 1 93 ? -9.495 -4.203 9.921 1.00 94.81 93 GLN A C 1
ATOM 750 O O . GLN A 1 93 ? -9.125 -3.113 10.322 1.00 94.81 93 GLN A O 1
ATOM 755 N N . ASN A 1 94 ? -8.753 -5.291 10.142 1.00 95.56 94 ASN A N 1
ATOM 756 C CA . ASN A 1 94 ? -7.405 -5.216 10.701 1.00 95.56 94 ASN A CA 1
ATOM 757 C C . ASN A 1 94 ? -6.364 -5.146 9.580 1.00 95.56 94 ASN A C 1
ATOM 759 O O . ASN A 1 94 ? -6.564 -5.721 8.509 1.00 95.56 94 ASN A O 1
ATOM 763 N N . ILE A 1 95 ? -5.216 -4.521 9.853 1.00 97.75 95 ILE A N 1
ATOM 764 C CA . ILE A 1 95 ? -4.072 -4.566 8.943 1.00 97.75 95 ILE A CA 1
ATOM 765 C C . ILE A 1 95 ? -3.498 -5.979 8.965 1.00 97.75 95 ILE A C 1
ATOM 767 O O . ILE A 1 95 ? -3.032 -6.474 9.991 1.00 97.75 95 ILE A O 1
ATOM 771 N N . GLN A 1 96 ? -3.546 -6.659 7.824 1.00 97.25 96 GLN A N 1
ATOM 772 C CA . GLN A 1 96 ? -3.151 -8.056 7.741 1.00 97.25 96 GLN A CA 1
ATOM 773 C C . GLN A 1 96 ? -2.005 -8.241 6.766 1.00 97.25 96 GLN A C 1
ATOM 775 O O . GLN A 1 96 ? -2.121 -7.874 5.598 1.00 97.25 96 GLN A O 1
ATOM 780 N N . LYS A 1 97 ? -0.938 -8.911 7.215 1.00 98.25 97 LYS A N 1
ATOM 781 C CA . LYS A 1 97 ? 0.089 -9.412 6.300 1.00 98.25 97 LYS A CA 1
ATOM 782 C C . LYS A 1 97 ? -0.547 -10.410 5.333 1.00 98.25 97 LYS A C 1
ATOM 784 O O . LYS A 1 97 ? -1.277 -11.324 5.743 1.00 98.25 97 LYS A O 1
ATOM 789 N N . ARG A 1 98 ? -0.294 -10.231 4.043 1.00 97.94 98 ARG A N 1
ATOM 790 C CA . ARG A 1 98 ? -0.860 -11.029 2.954 1.00 97.94 98 ARG A CA 1
ATOM 791 C C . ARG A 1 98 ? 0.217 -11.364 1.931 1.00 97.94 98 ARG A C 1
ATOM 793 O O . ARG A 1 98 ? 1.270 -10.738 1.877 1.00 97.94 98 ARG A O 1
ATOM 800 N N . LEU A 1 99 ? -0.059 -12.386 1.126 1.00 97.88 99 LEU A N 1
ATOM 801 C CA . LEU A 1 99 ? 0.757 -12.689 -0.045 1.00 97.88 99 LEU A CA 1
ATOM 802 C C . LEU A 1 99 ? 0.639 -11.544 -1.056 1.00 97.88 99 LEU A C 1
ATOM 804 O O . LEU A 1 99 ? -0.453 -10.992 -1.223 1.00 97.88 99 LEU A O 1
ATOM 808 N N . ALA A 1 100 ? 1.722 -11.260 -1.781 1.00 97.06 100 ALA A N 1
ATOM 809 C CA . ALA A 1 100 ? 1.736 -10.260 -2.849 1.00 97.06 100 ALA A CA 1
ATOM 810 C C . ALA A 1 100 ? 0.588 -10.482 -3.848 1.00 97.06 100 ALA A C 1
ATOM 812 O O . ALA A 1 100 ? -0.163 -9.560 -4.149 1.00 97.06 100 ALA A O 1
ATOM 813 N N . LEU A 1 101 ? 0.360 -11.738 -4.256 1.00 97.44 101 LEU A N 1
ATOM 814 C CA . LEU A 1 101 ? -0.728 -12.110 -5.164 1.00 97.44 101 LEU A CA 1
ATOM 815 C C . LEU A 1 101 ? -2.120 -11.754 -4.614 1.00 97.44 101 LEU A C 1
ATOM 817 O O . LEU A 1 101 ? -3.005 -11.361 -5.371 1.00 97.44 101 LEU A O 1
ATOM 821 N N . TYR A 1 102 ? -2.328 -11.873 -3.298 1.00 97.88 102 TYR A N 1
ATOM 822 C CA . TYR A 1 102 ? -3.596 -11.486 -2.680 1.00 97.88 102 TYR A CA 1
ATOM 823 C C . TYR A 1 102 ? -3.778 -9.966 -2.713 1.00 97.88 102 TYR A C 1
ATOM 825 O O . TYR A 1 102 ? -4.836 -9.493 -3.118 1.00 97.88 102 TYR A O 1
ATOM 833 N N . ALA A 1 103 ? -2.750 -9.203 -2.330 1.00 98.31 103 ALA A N 1
ATOM 834 C CA . ALA A 1 103 ? -2.789 -7.744 -2.402 1.00 98.31 103 ALA A CA 1
ATOM 835 C C . ALA A 1 103 ? -3.021 -7.261 -3.846 1.00 98.31 103 ALA A C 1
ATOM 837 O O . ALA A 1 103 ? -3.908 -6.444 -4.094 1.00 98.31 103 ALA A O 1
ATOM 838 N N . PHE A 1 104 ? -2.318 -7.855 -4.812 1.00 98.31 104 PHE A N 1
ATOM 839 C CA . PHE A 1 104 ? -2.469 -7.557 -6.234 1.00 98.31 104 PHE A CA 1
ATOM 840 C C . PHE A 1 104 ? -3.875 -7.875 -6.754 1.00 98.31 104 PHE A C 1
ATOM 842 O O . PHE A 1 104 ? -4.449 -7.087 -7.505 1.00 98.31 104 PHE A O 1
ATOM 849 N N . LYS A 1 105 ? -4.483 -8.985 -6.311 1.00 98.25 105 LYS A N 1
ATOM 850 C CA . LYS A 1 105 ? -5.877 -9.325 -6.636 1.00 98.25 105 LYS A CA 1
ATOM 851 C C . LYS A 1 105 ? -6.851 -8.240 -6.166 1.00 98.25 105 LYS A C 1
ATOM 853 O O . LYS A 1 105 ? -7.779 -7.916 -6.904 1.00 98.25 105 LYS A O 1
ATOM 858 N N . ILE A 1 106 ? -6.654 -7.687 -4.967 1.00 98.06 106 ILE A N 1
ATOM 859 C CA . ILE A 1 106 ? -7.504 -6.613 -4.427 1.00 98.06 106 ILE A CA 1
ATOM 860 C C . ILE A 1 106 ? -7.362 -5.335 -5.265 1.00 98.06 106 ILE A C 1
ATOM 862 O O . ILE A 1 106 ? -8.375 -4.790 -5.701 1.00 98.06 106 I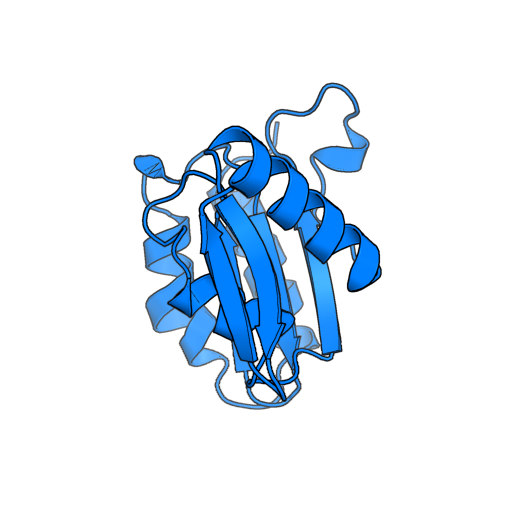LE A O 1
ATOM 866 N N . ALA A 1 107 ? -6.131 -4.908 -5.568 1.00 98.38 107 ALA A N 1
ATOM 867 C CA . ALA A 1 107 ? -5.888 -3.757 -6.443 1.00 98.38 107 ALA A CA 1
ATOM 868 C C . ALA A 1 107 ? -6.488 -3.966 -7.845 1.00 98.38 107 ALA A C 1
ATOM 870 O O . ALA A 1 107 ? -7.203 -3.110 -8.361 1.00 98.38 107 ALA A O 1
ATOM 871 N N . THR A 1 108 ? -6.271 -5.144 -8.435 1.00 98.38 108 THR A N 1
ATOM 872 C CA . THR A 1 108 ? -6.811 -5.518 -9.749 1.00 98.38 108 THR A CA 1
ATOM 873 C C . THR A 1 108 ? -8.333 -5.468 -9.772 1.00 98.38 108 THR A C 1
ATOM 875 O O . THR A 1 108 ? -8.907 -4.955 -10.727 1.00 98.38 108 THR A O 1
ATOM 878 N N . ALA A 1 109 ? -9.005 -5.975 -8.735 1.00 98.19 109 ALA A N 1
ATOM 879 C CA . ALA A 1 109 ? -10.463 -5.929 -8.655 1.00 98.19 109 ALA A CA 1
ATOM 880 C C . ALA A 1 109 ? -10.989 -4.485 -8.664 1.00 98.19 109 ALA A C 1
ATOM 882 O O . ALA A 1 109 ? -11.945 -4.191 -9.380 1.00 98.19 109 ALA A O 1
ATOM 883 N N . TYR A 1 110 ? -10.330 -3.586 -7.929 1.00 98.25 110 TYR A N 1
ATOM 884 C CA . TYR A 1 110 ? -10.665 -2.165 -7.926 1.00 98.25 110 TYR A CA 1
ATOM 885 C C . TYR A 1 110 ? -10.480 -1.526 -9.313 1.00 98.25 110 TYR A C 1
ATOM 887 O O . TYR A 1 110 ? -11.429 -0.952 -9.844 1.00 98.25 110 TYR A O 1
ATOM 895 N N . PHE A 1 111 ? -9.307 -1.676 -9.939 1.00 98.38 111 PHE A N 1
ATOM 896 C CA . PHE A 1 111 ? -9.036 -1.058 -11.245 1.00 98.38 111 PHE A CA 1
ATOM 897 C C . PHE A 1 111 ? -9.909 -1.637 -12.364 1.00 98.38 111 PHE A C 1
ATOM 899 O O . PHE A 1 111 ? -10.394 -0.885 -13.209 1.00 98.38 111 PHE A O 1
ATOM 906 N N . ARG A 1 112 ? -10.220 -2.941 -12.324 1.00 98.00 112 ARG A N 1
ATOM 907 C CA . ARG A 1 112 ? -11.162 -3.565 -13.272 1.00 98.00 112 ARG A CA 1
ATOM 908 C C . ARG A 1 112 ? -12.554 -2.961 -13.187 1.00 98.00 112 ARG A C 1
ATOM 910 O O . ARG A 1 112 ? -13.190 -2.787 -14.221 1.00 98.00 112 ARG A O 1
ATOM 917 N N . GLY A 1 113 ? -13.001 -2.591 -11.986 1.00 97.69 113 GLY A N 1
ATOM 918 C CA . GLY A 1 113 ? -14.245 -1.842 -11.793 1.00 97.69 113 GLY A CA 1
ATOM 919 C C . GLY A 1 113 ? -14.254 -0.466 -12.472 1.00 97.69 113 GLY A C 1
ATOM 920 O O . GLY A 1 113 ? -15.324 0.091 -12.691 1.00 97.69 113 GLY A O 1
ATOM 921 N N . GLN A 1 114 ? -13.084 0.060 -12.846 1.00 96.81 114 GLN A N 1
ATOM 922 C CA . GLN A 1 114 ? -12.906 1.335 -13.549 1.00 96.81 114 GLN A CA 1
ATOM 923 C C . GLN A 1 114 ? -12.586 1.170 -15.041 1.00 96.81 114 GLN A C 1
ATOM 925 O O . GLN A 1 114 ? -12.224 2.143 -15.697 1.00 96.81 114 GLN A O 1
ATOM 930 N N . GLY A 1 115 ? -12.686 -0.046 -15.588 1.00 97.81 115 GLY A N 1
ATOM 931 C CA . GLY A 1 115 ? -12.314 -0.311 -16.982 1.00 97.81 115 GLY A CA 1
ATOM 932 C C . GLY A 1 115 ? -10.800 -0.321 -17.223 1.00 97.81 115 GLY A C 1
ATOM 933 O O . GLY A 1 115 ? -10.360 -0.108 -18.349 1.00 97.81 115 GLY A O 1
ATOM 934 N N . LEU A 1 116 ? -10.000 -0.547 -16.178 1.00 98.12 116 LEU A N 1
ATOM 935 C CA . LEU A 1 116 ? -8.543 -0.650 -16.251 1.00 98.12 116 LEU A CA 1
ATOM 936 C C . LEU A 1 116 ? -8.084 -2.029 -15.771 1.00 98.12 116 LEU A C 1
ATOM 938 O O . LEU A 1 116 ? -8.722 -2.650 -14.924 1.00 98.12 116 LEU A O 1
ATOM 942 N N . VAL A 1 117 ? -6.952 -2.522 -16.257 1.00 97.75 117 VAL A N 1
ATOM 943 C CA . VAL A 1 117 ? -6.342 -3.748 -15.735 1.00 97.75 117 VAL A CA 1
ATOM 944 C C . VAL A 1 117 ? -4.847 -3.544 -15.488 1.00 97.75 117 VAL A C 1
ATOM 946 O O . VAL A 1 117 ? -4.141 -3.091 -16.389 1.00 97.75 117 VAL A O 1
ATOM 949 N N . PRO A 1 118 ? -4.356 -3.859 -14.275 1.00 97.75 118 PRO A N 1
ATOM 950 C CA . PRO A 1 118 ? -2.929 -3.948 -14.001 1.00 97.75 118 PRO A CA 1
ATOM 951 C C . PRO A 1 118 ? -2.269 -5.061 -14.819 1.00 97.75 118 PRO A C 1
ATOM 953 O O . PRO A 1 118 ? -2.727 -6.207 -14.788 1.00 97.75 118 PRO A O 1
ATOM 956 N N . VAL A 1 119 ? -1.178 -4.745 -15.508 1.00 97.19 119 VAL A N 1
ATOM 957 C CA . VAL A 1 119 ? -0.338 -5.697 -16.246 1.00 97.19 119 VAL A CA 1
ATOM 958 C C . VAL A 1 119 ? 1.130 -5.464 -15.921 1.00 97.19 119 VAL A C 1
ATOM 960 O O . VAL A 1 119 ? 1.536 -4.337 -15.647 1.00 97.19 119 VAL A O 1
ATOM 963 N N . PHE A 1 120 ? 1.924 -6.531 -15.960 1.00 96.81 120 PHE A N 1
ATOM 964 C CA . PHE A 1 120 ? 3.369 -6.431 -15.789 1.00 96.81 120 PHE A CA 1
ATOM 965 C C . PHE A 1 120 ? 4.060 -6.322 -17.147 1.00 96.81 120 PHE A C 1
ATOM 967 O O . PHE A 1 120 ? 3.839 -7.156 -18.025 1.00 96.81 120 PHE A O 1
ATOM 974 N N . GLU A 1 121 ? 4.903 -5.306 -17.291 1.00 95.38 121 GLU A N 1
ATOM 975 C CA . GLU A 1 121 ? 5.828 -5.121 -18.405 1.00 95.38 121 GLU A CA 1
ATOM 976 C C . GLU A 1 121 ? 7.230 -4.977 -17.803 1.00 95.38 121 GLU A C 1
ATOM 978 O O . GLU A 1 121 ? 7.534 -3.986 -17.137 1.00 95.38 121 GLU A O 1
ATOM 983 N N . ASP A 1 122 ? 8.052 -6.016 -17.963 1.00 93.88 122 ASP A N 1
ATOM 984 C CA . ASP A 1 122 ? 9.321 -6.191 -17.249 1.00 93.88 122 ASP A CA 1
ATOM 985 C C . ASP A 1 122 ? 9.150 -6.072 -15.723 1.00 93.88 122 ASP A C 1
ATOM 987 O O . ASP A 1 122 ? 8.381 -6.818 -15.114 1.00 93.88 122 ASP A O 1
ATOM 991 N N . SER A 1 123 ? 9.871 -5.145 -15.090 1.00 94.00 123 SER A N 1
ATOM 992 C CA . SER A 1 123 ? 9.762 -4.855 -13.661 1.00 94.00 123 SER A CA 1
ATOM 993 C C . SER A 1 123 ? 8.686 -3.821 -13.331 1.00 94.00 123 SER A C 1
ATOM 995 O O . SER A 1 123 ? 8.623 -3.399 -12.183 1.00 94.00 123 SER A O 1
ATOM 997 N N . HIS A 1 124 ? 7.873 -3.381 -14.295 1.00 97.56 124 HIS A N 1
ATOM 998 C CA . HIS A 1 124 ? 6.861 -2.349 -14.080 1.00 97.56 124 HIS A CA 1
ATOM 999 C C . HIS A 1 124 ? 5.441 -2.911 -14.069 1.00 97.56 124 HIS A C 1
ATOM 1001 O O . HIS A 1 124 ? 5.093 -3.778 -14.867 1.00 97.56 124 HIS A O 1
ATOM 1007 N N . CYS A 1 125 ? 4.595 -2.379 -13.191 1.00 97.69 125 CYS A N 1
ATOM 1008 C CA . CYS A 1 125 ? 3.160 -2.624 -13.154 1.00 97.69 125 CYS A CA 1
ATOM 1009 C C . CYS A 1 125 ? 2.420 -1.421 -13.756 1.00 97.69 125 CYS A C 1
ATOM 1011 O O . CYS A 1 125 ? 2.404 -0.339 -13.172 1.00 97.69 125 CYS A O 1
ATOM 1013 N N . LYS A 1 126 ? 1.797 -1.615 -14.920 1.00 97.88 126 LYS A N 1
ATOM 1014 C CA . LYS A 1 126 ? 1.096 -0.574 -15.687 1.00 97.88 126 LYS A CA 1
ATOM 1015 C C . LYS A 1 126 ? -0.410 -0.802 -15.704 1.00 97.88 126 LYS A C 1
ATOM 1017 O O . LYS A 1 126 ? -0.869 -1.934 -15.562 1.00 97.88 126 LYS A O 1
ATOM 1022 N N . LEU A 1 127 ? -1.187 0.254 -15.926 1.00 98.06 127 LEU A N 1
ATOM 1023 C CA . LEU A 1 127 ? -2.632 0.190 -16.119 1.00 98.06 127 LEU A CA 1
ATOM 1024 C C . LEU A 1 127 ? -2.969 0.320 -17.604 1.00 98.06 127 LEU A C 1
ATOM 1026 O O . LEU A 1 127 ? -2.743 1.354 -18.227 1.00 98.06 127 LEU A O 1
ATOM 1030 N N . ILE A 1 128 ? -3.594 -0.712 -18.167 1.00 97.31 128 ILE A N 1
ATOM 1031 C CA . ILE A 1 128 ? -4.130 -0.662 -19.534 1.00 97.31 128 ILE A CA 1
ATOM 1032 C C . ILE A 1 128 ? -5.653 -0.553 -19.503 1.00 97.31 128 ILE A C 1
ATOM 1034 O O . ILE A 1 128 ? -6.305 -1.077 -18.598 1.00 97.31 128 ILE A O 1
ATOM 1038 N N . LYS A 1 129 ? -6.232 0.132 -20.493 1.00 96.81 129 LYS A N 1
ATOM 1039 C CA . LYS A 1 129 ? -7.689 0.184 -20.674 1.00 96.81 129 LYS A CA 1
ATOM 1040 C C . LYS A 1 129 ? -8.206 -1.156 -21.192 1.00 96.81 129 LYS A C 1
ATOM 1042 O O . LYS A 1 129 ? -7.578 -1.752 -22.067 1.00 96.81 129 LYS A O 1
ATOM 1047 N N . LEU A 1 130 ? -9.323 -1.597 -20.619 1.00 90.38 130 LEU A N 1
ATOM 1048 C CA . LEU A 1 130 ? -10.100 -2.752 -21.072 1.00 90.38 130 LEU A CA 1
ATOM 1049 C C . LEU A 1 130 ? -10.937 -2.424 -22.311 1.00 90.38 130 LEU A C 1
ATOM 1051 O O . LEU A 1 130 ? -11.342 -1.247 -22.459 1.00 90.38 130 LEU A O 1
#

Foldseek 3Di:
DDFLVRVLVVVLVVLVVAEQAPSCCSPVPVVVQSPDPQLTQFKKKWFGHNHYIAIATQSGPRPDQVSVFCRQFDVPGDWMWIARCPDPDVVRNDTDIDDSVVSQVVSQVSVVVVQWGWDDDPRGTGIDGD

pLDDT: mean 96.57, std 2.97, range [78.81, 98.75]

Nearest PDB structures (foldseek):
  5ngi-assembly1_B  TM=6.852E-01  e=2.580E+00  Pseudomonas aeruginosa
  1xvi-assembly1_A  TM=6.736E-01  e=2.580E+00  Escherichia coli K-12
  6gho-assembly1_B  TM=5.450E-01  e=9.630E+00  Geobacillus kaustophilus HTA426
  3sqn-assembly1_A  TM=2.103E-01  e=2.580E+00  Enterococcus faecalis

Secondary structure (DSSP, 8-state):
---HHHHHHHHHHHHHHH-SS-THIIIIIIHHHHTSGGGTT--EEEEEETTEEEEEETTSTT-SHHHHHHHHSTT---EEEEE-SS-SSGGGGS-EEE-HHHHHHHHHHHHHTTTEEEEEETTEEEEEE-